Protein AF-A0A4Y7T7E4-F1 (afdb_monomer)

Secondary structure (DSSP, 8-state):
----------------------SSPPTT-EEEEEEEEETTTTEEEEE-SSSPPSS---SSS-PEEEEEEEEEEETTEEEEEEEEE----

Structure (mmCIF, N/CA/C/O backbone):
data_AF-A0A4Y7T7E4-F1
#
_entry.id   AF-A0A4Y7T7E4-F1
#
loop_
_atom_site.group_PDB
_atom_site.id
_atom_site.type_symbol
_atom_site.label_atom_id
_atom_site.label_alt_id
_atom_site.label_comp_id
_atom_site.label_asym_id
_atom_site.label_entity_id
_atom_site.label_seq_id
_atom_site.pdbx_PDB_ins_code
_atom_site.Cartn_x
_atom_site.Cartn_y
_atom_site.Cartn_z
_atom_site.occupancy
_atom_site.B_iso_or_equiv
_atom_site.auth_seq_id
_atom_site.auth_comp_id
_atom_site.auth_asym_id
_atom_site.auth_atom_id
_atom_site.pdbx_PDB_model_num
ATOM 1 N N . MET A 1 1 ? -21.707 19.524 68.716 1.00 39.00 1 MET A N 1
ATOM 2 C CA . MET A 1 1 ? -20.320 19.118 68.400 1.00 39.00 1 MET A CA 1
ATOM 3 C C . MET A 1 1 ? -20.365 17.742 67.764 1.00 39.00 1 MET A C 1
ATOM 5 O O . MET A 1 1 ? -21.029 16.892 68.335 1.00 39.00 1 MET A O 1
ATOM 9 N N . ARG A 1 2 ? -19.610 17.556 66.669 1.00 45.47 2 ARG A N 1
ATOM 10 C CA . ARG A 1 2 ? -19.264 16.272 66.023 1.00 45.47 2 ARG A CA 1
ATOM 11 C C . ARG A 1 2 ? -20.372 15.544 65.249 1.00 45.47 2 ARG A C 1
ATOM 13 O O . ARG A 1 2 ? -21.458 15.382 65.770 1.00 45.47 2 ARG A O 1
ATOM 20 N N . PHE A 1 3 ? -20.154 15.015 64.047 1.00 46.47 3 PHE A N 1
ATOM 21 C CA . PHE A 1 3 ? -19.158 15.193 62.973 1.00 46.47 3 PHE A CA 1
ATOM 22 C C . PHE A 1 3 ? -19.612 14.194 61.881 1.00 46.47 3 PHE A C 1
ATOM 24 O O . PHE A 1 3 ? -19.927 13.065 62.239 1.00 46.47 3 PHE A O 1
ATOM 31 N N . GLN A 1 4 ? -19.515 14.577 60.600 1.00 51.38 4 GLN A N 1
ATOM 32 C CA . GLN A 1 4 ? -19.105 13.676 59.504 1.00 51.38 4 GLN A CA 1
ATOM 33 C C . GLN A 1 4 ? -20.110 12.595 59.013 1.00 51.38 4 GLN A C 1
ATOM 35 O O . GLN A 1 4 ? -20.965 12.148 59.753 1.00 51.38 4 GLN A O 1
ATOM 40 N N . LEU A 1 5 ? -20.108 12.120 57.763 1.00 53.31 5 LEU A N 1
ATOM 41 C CA . LEU A 1 5 ? -19.168 12.236 56.646 1.00 53.31 5 LEU A CA 1
ATOM 42 C C . LEU A 1 5 ? -19.861 11.729 55.360 1.00 53.31 5 LEU A C 1
ATOM 44 O O . LEU A 1 5 ? -20.659 10.799 55.415 1.00 53.31 5 LEU A O 1
ATOM 48 N N . SER A 1 6 ? -19.436 12.296 54.227 1.00 50.03 6 SER A N 1
ATOM 49 C CA . SER A 1 6 ? -19.262 11.669 52.899 1.00 50.03 6 SER A CA 1
ATOM 50 C C . SER A 1 6 ? -20.481 11.078 52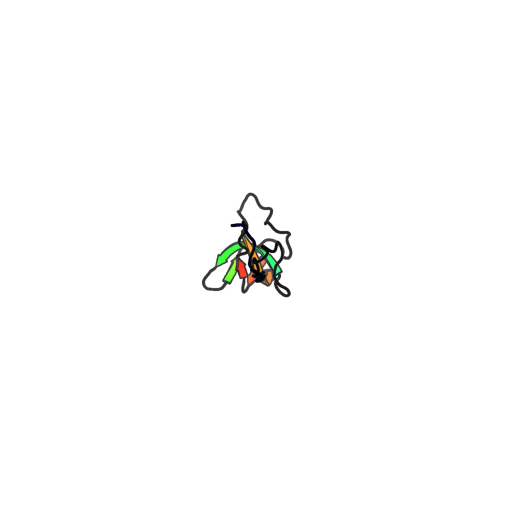.170 1.00 50.03 6 SER A C 1
ATOM 52 O O . SER A 1 6 ? -21.033 10.068 52.578 1.00 50.03 6 SER A O 1
ATOM 54 N N . ALA A 1 7 ? -20.987 11.689 51.097 1.00 49.44 7 ALA A N 1
ATOM 55 C CA . ALA A 1 7 ? -20.360 12.015 49.802 1.00 49.44 7 ALA A CA 1
ATOM 56 C C . ALA A 1 7 ? -20.584 10.933 48.727 1.00 49.44 7 ALA A C 1
ATOM 58 O O . ALA A 1 7 ? -20.058 9.832 48.803 1.00 49.44 7 ALA A O 1
ATOM 59 N N . LEU A 1 8 ? -21.299 11.374 47.684 1.00 51.84 8 LEU A N 1
ATOM 60 C CA . LEU A 1 8 ? -20.998 11.158 46.266 1.00 51.84 8 LEU A CA 1
ATOM 61 C C . LEU A 1 8 ? -21.076 9.715 45.745 1.00 51.84 8 LEU A C 1
ATOM 63 O O . LEU A 1 8 ? -20.077 9.087 45.414 1.00 51.84 8 LEU A O 1
ATOM 67 N N . ALA A 1 9 ? -22.308 9.253 45.528 1.00 54.41 9 ALA A N 1
ATOM 68 C CA . ALA A 1 9 ? -22.600 8.225 44.536 1.00 54.41 9 ALA A CA 1
ATOM 69 C C . ALA A 1 9 ? -22.781 8.895 43.166 1.00 54.41 9 ALA A C 1
ATOM 71 O O . ALA A 1 9 ? -23.836 9.465 42.908 1.00 54.41 9 ALA A O 1
ATOM 72 N N . SER A 1 10 ? -21.758 8.870 42.311 1.00 51.25 10 SER A N 1
ATOM 73 C CA . SER A 1 10 ? -21.874 9.055 40.852 1.00 51.25 10 SER A CA 1
ATOM 74 C C . SER A 1 10 ? -20.536 8.705 40.202 1.00 51.25 10 SER A C 1
ATOM 76 O O . SER A 1 10 ? -19.753 9.577 39.837 1.00 51.25 10 SER A O 1
ATOM 78 N N . ILE A 1 11 ? -20.250 7.409 40.081 1.00 61.38 11 ILE A N 1
ATOM 79 C CA . ILE A 1 11 ? -19.179 6.932 39.203 1.00 61.38 11 ILE A CA 1
ATOM 80 C C . ILE A 1 11 ? -19.778 6.905 37.795 1.00 61.38 11 ILE A C 1
ATOM 82 O O . ILE A 1 11 ? -20.363 5.913 37.367 1.00 61.38 11 ILE A O 1
ATOM 86 N N . ALA A 1 12 ? -19.707 8.044 37.107 1.00 58.41 12 ALA A N 1
ATOM 87 C CA . ALA A 1 12 ? -19.943 8.112 35.675 1.00 58.41 12 ALA A CA 1
ATOM 88 C C . ALA A 1 12 ? -18.741 7.454 34.986 1.00 58.41 12 ALA A C 1
ATOM 90 O O . ALA A 1 12 ? -17.666 8.044 34.883 1.00 58.41 12 ALA A O 1
ATOM 91 N N . LEU A 1 13 ? -18.917 6.199 34.572 1.00 55.56 13 LEU A N 1
ATOM 92 C CA . LEU A 1 13 ? -18.009 5.497 33.673 1.00 55.56 13 LEU A CA 1
ATOM 93 C C . LEU A 1 13 ? -18.023 6.225 32.325 1.00 55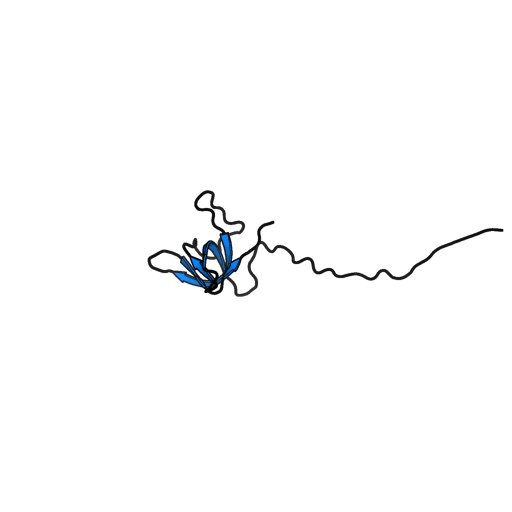.56 13 LEU A C 1
ATOM 95 O O . LEU A 1 13 ? -18.840 5.946 31.449 1.00 55.56 13 LEU A O 1
ATOM 99 N N . LEU A 1 14 ? -17.133 7.204 32.186 1.00 53.16 14 LEU A N 1
ATOM 100 C CA . LEU A 1 14 ? -16.734 7.751 30.901 1.00 53.16 14 LEU A CA 1
ATOM 101 C C . LEU A 1 14 ? -16.006 6.634 30.150 1.00 53.16 14 LEU A C 1
ATOM 103 O O . LEU A 1 14 ? -14.814 6.406 30.344 1.00 53.16 14 LEU A O 1
ATOM 107 N N . PHE A 1 15 ? -16.750 5.913 29.314 1.00 55.03 15 PHE A N 1
ATOM 108 C CA . PHE A 1 15 ? -16.187 5.092 28.252 1.00 55.03 15 PHE A CA 1
ATOM 109 C C . PHE A 1 15 ? -15.583 6.032 27.208 1.00 55.03 15 PHE A C 1
ATOM 111 O O . PHE A 1 15 ? -16.180 6.324 26.176 1.00 55.03 15 PHE A O 1
ATOM 118 N N . SER A 1 16 ? -14.393 6.545 27.507 1.00 45.50 16 SER A N 1
ATOM 119 C CA . SER A 1 16 ? -13.503 7.079 26.490 1.00 45.50 16 SER A CA 1
ATOM 120 C C . SER A 1 16 ? -13.039 5.882 25.670 1.00 45.50 16 SER A C 1
ATOM 122 O O . SER A 1 16 ? -12.169 5.130 26.108 1.00 45.50 16 SER A O 1
ATOM 124 N N . SER A 1 17 ? -13.652 5.658 24.509 1.00 44.84 17 SER A N 1
ATOM 125 C CA . SER A 1 17 ? -13.087 4.787 23.483 1.00 44.84 17 SER A CA 1
ATOM 126 C C . SER A 1 17 ? -11.774 5.419 23.030 1.00 44.84 17 SER A C 1
ATOM 128 O O . SER A 1 17 ? -11.741 6.240 22.114 1.00 44.84 17 SER A O 1
ATOM 130 N N . ALA A 1 18 ? -10.695 5.095 23.739 1.00 47.00 18 ALA A N 1
ATOM 131 C CA . ALA A 1 18 ? -9.353 5.254 23.224 1.00 47.00 18 ALA A CA 1
ATOM 132 C C . ALA A 1 18 ? -9.320 4.467 21.914 1.00 47.00 18 ALA A C 1
ATOM 134 O O . ALA A 1 18 ? -9.575 3.262 21.917 1.00 47.00 18 ALA A O 1
ATOM 135 N N . PHE A 1 19 ? -9.100 5.157 20.797 1.00 46.88 19 PHE A N 1
ATOM 136 C CA . PHE A 1 19 ? -8.776 4.510 19.537 1.00 46.88 19 PHE A CA 1
ATOM 137 C C . PHE A 1 19 ? -7.542 3.655 19.815 1.00 46.88 19 PHE A C 1
ATOM 139 O O . PHE A 1 19 ? -6.448 4.179 20.021 1.00 46.88 19 PHE A O 1
ATOM 146 N N . ALA A 1 20 ? -7.749 2.348 19.960 1.00 41.94 20 ALA A N 1
ATOM 147 C CA . ALA A 1 20 ? -6.661 1.407 20.092 1.00 41.94 20 ALA A CA 1
ATOM 148 C C . ALA A 1 20 ? -5.864 1.512 18.796 1.00 41.94 20 ALA A C 1
ATOM 150 O O . ALA A 1 20 ? -6.396 1.237 17.720 1.00 41.94 20 ALA A O 1
ATOM 151 N N . GLN A 1 21 ? -4.623 1.972 18.906 1.00 50.09 21 GLN A N 1
ATOM 152 C CA . GLN A 1 21 ? -3.654 1.936 17.825 1.00 50.09 21 GLN A CA 1
ATOM 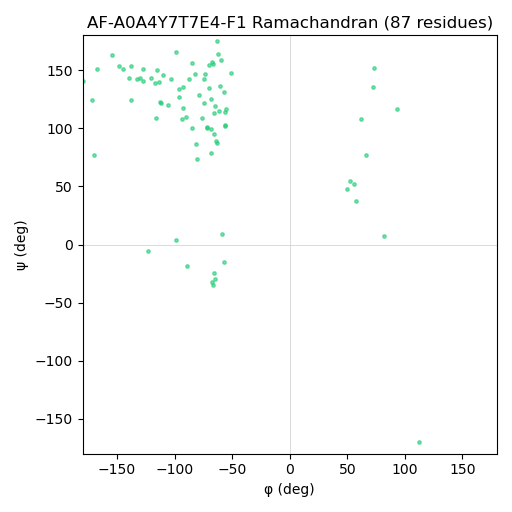153 C C . GLN A 1 21 ? -3.548 0.487 17.392 1.00 50.09 21 GLN A C 1
ATOM 155 O 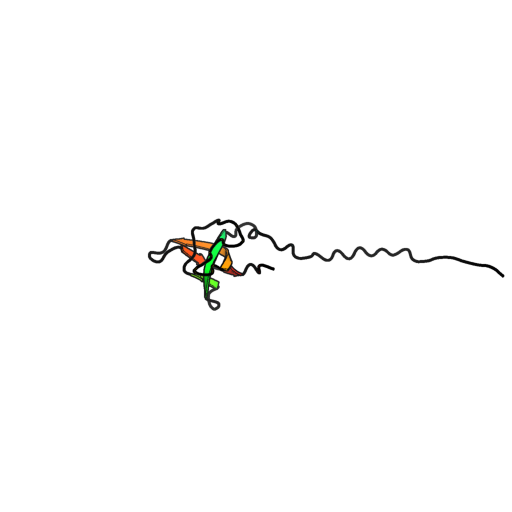O . GLN A 1 21 ? -3.033 -0.354 18.125 1.00 50.09 21 GLN A O 1
ATOM 160 N N . THR A 1 22 ? -4.197 0.167 16.286 1.00 51.38 22 THR A N 1
ATOM 161 C CA . THR A 1 22 ? -4.303 -1.215 15.870 1.00 51.38 22 THR A CA 1
ATOM 162 C C . THR A 1 22 ? -3.131 -1.454 14.932 1.00 51.38 22 THR A C 1
ATOM 164 O O . THR A 1 22 ? -3.061 -0.848 13.868 1.00 51.38 22 THR A O 1
ATOM 167 N N . ASP A 1 23 ? -2.226 -2.359 15.306 1.00 60.38 23 ASP A N 1
ATOM 168 C CA . ASP A 1 23 ? -1.190 -2.945 14.433 1.00 60.38 23 ASP A CA 1
ATOM 169 C C . ASP A 1 23 ? -1.773 -3.685 13.203 1.00 60.38 23 ASP A C 1
ATOM 171 O O . ASP A 1 23 ? -1.066 -4.381 12.472 1.00 60.38 23 ASP A O 1
ATOM 175 N N . SER A 1 24 ? -3.080 -3.561 12.973 1.00 71.62 24 SER A N 1
ATOM 176 C CA . SER A 1 24 ? -3.856 -4.249 11.958 1.00 71.62 24 SER A CA 1
ATOM 177 C C . SER A 1 24 ? -4.875 -3.307 11.331 1.00 71.62 24 SER A C 1
ATOM 179 O O . SER A 1 24 ? -5.501 -2.498 12.014 1.00 71.62 24 SER A O 1
ATOM 181 N N . CYS A 1 25 ? -5.086 -3.467 10.032 1.00 83.94 25 CYS A N 1
ATOM 182 C CA . CYS A 1 25 ? -6.101 -2.731 9.295 1.00 83.94 25 CYS A CA 1
ATOM 183 C C . CYS A 1 25 ? -7.526 -3.165 9.671 1.00 83.94 25 CYS A C 1
ATOM 185 O O . CYS A 1 25 ? -7.722 -4.295 10.130 1.00 83.94 25 CYS A O 1
ATOM 187 N N . PRO A 1 26 ? -8.530 -2.283 9.504 1.00 84.38 26 PRO A N 1
ATOM 188 C CA . PRO A 1 26 ? -9.925 -2.658 9.704 1.00 84.38 26 PRO A CA 1
ATOM 189 C C . PRO A 1 26 ? -10.328 -3.790 8.751 1.00 84.38 26 PRO A C 1
ATOM 191 O O . PRO A 1 26 ? -9.711 -4.012 7.708 1.00 84.38 26 PRO A O 1
ATOM 194 N N . GLU A 1 27 ? -11.389 -4.515 9.108 1.00 83.75 27 GLU A N 1
ATOM 195 C CA . GLU A 1 27 ? -11.855 -5.652 8.316 1.00 83.75 27 GLU A CA 1
ATOM 196 C C . GLU A 1 27 ? -12.164 -5.233 6.865 1.00 83.75 27 GLU A C 1
ATOM 198 O O . GLU A 1 27 ? -12.842 -4.232 6.614 1.00 83.75 27 GLU A O 1
ATOM 203 N N . GLY A 1 28 ? -11.646 -6.002 5.904 1.00 84.88 28 GLY A N 1
ATOM 204 C CA . GLY A 1 28 ? -11.785 -5.708 4.476 1.00 84.88 28 GLY A CA 1
ATOM 205 C C . GLY A 1 28 ? -10.783 -4.687 3.925 1.00 84.88 28 GLY A C 1
ATOM 206 O O . GLY A 1 28 ? -10.923 -4.281 2.773 1.00 84.88 28 GLY A O 1
ATOM 207 N N . GLU A 1 29 ? -9.787 -4.270 4.709 1.00 89.81 29 GLU A N 1
ATOM 208 C CA . GLU A 1 29 ? -8.614 -3.538 4.227 1.00 89.81 29 GLU A CA 1
ATOM 209 C C . GLU A 1 29 ? -7.355 -4.398 4.311 1.00 89.81 29 GLU A C 1
ATOM 211 O O . GLU A 1 29 ? -7.182 -5.210 5.219 1.00 89.81 29 GLU A O 1
ATOM 216 N N . THR A 1 30 ? -6.463 -4.197 3.348 1.00 89.38 30 THR A N 1
ATOM 217 C CA . THR A 1 30 ? -5.169 -4.863 3.268 1.00 89.38 30 THR A CA 1
ATOM 218 C C . THR A 1 30 ? -4.092 -3.977 3.862 1.00 89.38 30 THR A C 1
ATOM 220 O O . THR A 1 30 ? -3.975 -2.788 3.550 1.00 89.38 30 THR A O 1
ATOM 223 N N . GLN A 1 31 ? -3.263 -4.604 4.684 1.00 88.62 31 GLN A N 1
ATOM 224 C CA . GLN A 1 31 ? -2.095 -3.994 5.283 1.00 88.62 31 GLN A CA 1
ATOM 225 C C . GLN A 1 31 ? -0.982 -3.848 4.249 1.00 88.62 31 GLN A C 1
ATOM 227 O O . GLN A 1 31 ? -0.548 -4.824 3.637 1.00 88.62 31 GLN A O 1
ATOM 232 N N . MET A 1 32 ? -0.537 -2.616 4.030 1.00 89.31 32 MET A N 1
ATOM 233 C CA . MET A 1 32 ? 0.414 -2.267 2.984 1.00 89.31 32 MET A CA 1
ATOM 234 C C . MET A 1 32 ? 1.523 -1.385 3.554 1.00 89.31 32 MET A C 1
ATOM 236 O O . MET A 1 32 ? 1.292 -0.507 4.383 1.00 89.31 32 MET A O 1
ATOM 240 N N . CYS A 1 33 ? 2.743 -1.610 3.079 1.00 89.56 33 CYS A N 1
ATOM 241 C CA . CYS A 1 33 ? 3.912 -0.804 3.409 1.00 89.56 33 CYS A CA 1
ATOM 242 C C . CYS A 1 33 ? 4.407 -0.132 2.136 1.00 89.56 33 CYS A C 1
ATOM 244 O O . CYS A 1 33 ? 4.932 -0.825 1.267 1.00 89.56 33 CYS A O 1
ATOM 246 N N . CYS A 1 34 ? 4.235 1.183 2.008 1.00 88.94 34 CYS A N 1
ATOM 247 C CA . CYS A 1 34 ? 4.557 1.906 0.774 1.00 88.94 34 CYS A CA 1
ATOM 248 C C . CYS A 1 34 ? 5.476 3.092 1.024 1.00 88.94 34 CYS A C 1
ATOM 250 O O . CYS A 1 34 ? 5.427 3.705 2.083 1.00 88.94 34 CYS A O 1
ATOM 252 N N . GLU A 1 35 ? 6.294 3.449 0.039 1.00 89.38 35 GLU A N 1
ATOM 253 C CA . GLU A 1 35 ? 7.201 4.596 0.166 1.00 89.38 35 GLU A CA 1
ATOM 254 C C . GLU A 1 35 ? 6.452 5.929 0.250 1.00 89.38 35 GLU A C 1
ATOM 256 O O . GLU A 1 35 ? 6.904 6.852 0.919 1.00 89.38 35 GLU A O 1
ATOM 261 N N . ASN A 1 36 ? 5.322 6.051 -0.454 1.00 86.94 36 ASN A N 1
ATOM 262 C CA . ASN A 1 36 ? 4.566 7.297 -0.543 1.00 86.94 36 ASN A CA 1
ATOM 263 C C . ASN A 1 36 ? 3.062 7.051 -0.690 1.00 86.94 36 ASN A C 1
ATOM 265 O O . ASN A 1 36 ? 2.637 6.044 -1.261 1.00 86.94 36 ASN A O 1
ATOM 269 N N . LEU A 1 37 ? 2.272 8.033 -0.249 1.00 87.88 37 LEU A N 1
ATOM 270 C CA . LEU A 1 37 ? 0.839 8.150 -0.507 1.00 87.88 37 LEU A CA 1
ATOM 271 C C . LEU A 1 37 ? 0.601 9.367 -1.409 1.00 87.88 37 LEU A C 1
ATOM 273 O O . LEU A 1 37 ? 0.976 10.477 -1.039 1.00 87.88 37 LEU A O 1
ATOM 277 N N . LEU A 1 38 ? -0.029 9.182 -2.571 1.00 87.12 38 LEU A N 1
ATOM 278 C CA . LEU A 1 38 ? -0.541 10.298 -3.370 1.00 87.12 38 LEU A CA 1
ATOM 279 C C . LEU A 1 38 ? -1.834 10.818 -2.722 1.00 87.12 38 LEU A C 1
ATOM 281 O O . LEU A 1 38 ? -2.853 10.124 -2.807 1.00 87.12 38 LEU A O 1
ATOM 285 N N . PRO A 1 39 ? -1.828 12.012 -2.100 1.00 77.88 39 PRO A N 1
ATOM 286 C CA . PRO A 1 39 ? -2.951 12.489 -1.293 1.00 77.88 39 PRO A CA 1
ATOM 287 C C . PRO A 1 39 ? -4.202 12.782 -2.129 1.00 77.88 39 PRO A C 1
ATOM 289 O O . PRO A 1 39 ? -5.311 12.543 -1.665 1.00 77.88 39 PRO A O 1
ATOM 292 N N . ASP A 1 40 ? -4.046 13.228 -3.378 1.00 81.31 40 ASP A N 1
ATOM 293 C CA . ASP A 1 40 ?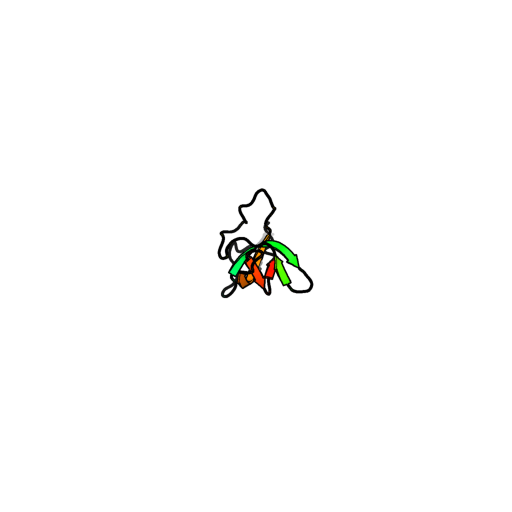 -5.178 13.547 -4.260 1.00 81.31 40 ASP A CA 1
ATOM 294 C C . ASP A 1 40 ? -6.025 12.320 -4.631 1.00 81.31 40 ASP A C 1
ATOM 296 O O . ASP A 1 40 ? -7.207 12.445 -4.947 1.00 81.31 40 ASP A O 1
ATOM 300 N N . PHE A 1 41 ? -5.429 11.125 -4.588 1.00 84.31 41 PHE A N 1
ATOM 301 C CA . PHE A 1 41 ? -6.067 9.886 -5.042 1.00 84.31 41 PHE A CA 1
ATOM 302 C C . PHE A 1 41 ? -6.123 8.800 -3.964 1.00 84.31 41 PHE A C 1
ATOM 304 O O . PHE A 1 41 ? -6.725 7.752 -4.192 1.00 84.31 41 PHE A O 1
ATOM 311 N N . ASN A 1 42 ? -5.510 9.033 -2.799 1.00 89.19 42 ASN A N 1
ATOM 312 C CA . ASN A 1 42 ? -5.298 8.031 -1.756 1.00 89.19 42 ASN A CA 1
ATOM 313 C C . ASN A 1 42 ? -4.680 6.744 -2.325 1.00 89.19 42 ASN A C 1
ATOM 315 O O . ASN A 1 42 ? -5.180 5.645 -2.087 1.00 89.19 42 ASN A O 1
ATOM 319 N N . VAL A 1 43 ? -3.624 6.882 -3.132 1.00 90.19 43 VAL A N 1
ATOM 320 C CA . VAL A 1 43 ? -2.939 5.741 -3.760 1.00 90.19 43 VAL A CA 1
ATOM 321 C C . VAL A 1 43 ? -1.541 5.590 -3.173 1.00 90.19 43 VAL A C 1
ATOM 323 O O . VAL A 1 43 ? -0.733 6.516 -3.252 1.00 90.19 43 VAL A O 1
ATOM 326 N N . GLY A 1 44 ? -1.262 4.424 -2.594 1.00 89.69 44 GLY A N 1
ATOM 327 C CA . GLY A 1 44 ? 0.068 4.035 -2.134 1.00 89.69 44 GLY A CA 1
ATOM 328 C C . GLY A 1 44 ? 0.932 3.584 -3.310 1.00 89.69 44 GLY A C 1
ATOM 329 O O . GLY A 1 44 ? 0.507 2.729 -4.089 1.00 89.69 44 GLY A O 1
ATOM 330 N N . TYR A 1 45 ? 2.136 4.143 -3.449 1.00 88.44 45 TYR A N 1
ATOM 331 C CA . TYR A 1 45 ? 3.084 3.797 -4.517 1.00 88.44 45 TYR A CA 1
ATOM 332 C C . TYR A 1 45 ? 4.355 3.158 -3.976 1.00 88.44 45 TYR A C 1
ATOM 334 O O . TYR A 1 45 ? 4.805 3.485 -2.878 1.00 88.44 45 TYR A O 1
ATOM 342 N N . TYR A 1 46 ? 4.949 2.292 -4.805 1.00 88.38 46 TYR A N 1
ATOM 343 C CA . TYR A 1 46 ? 6.143 1.514 -4.466 1.00 88.38 46 TYR A CA 1
ATOM 344 C C . TYR A 1 46 ? 5.938 0.760 -3.151 1.00 88.38 46 TYR A C 1
ATOM 346 O O . TYR A 1 46 ? 6.674 0.913 -2.179 1.00 88.38 46 TYR A O 1
ATOM 354 N N . CYS A 1 47 ? 4.854 -0.010 -3.117 1.00 88.50 47 CYS A N 1
ATOM 355 C CA . CYS A 1 47 ? 4.508 -0.819 -1.970 1.00 88.50 47 CYS A CA 1
ATOM 356 C C . CYS A 1 47 ? 5.283 -2.136 -1.983 1.00 88.50 47 CYS A C 1
ATOM 358 O O . CYS A 1 47 ? 5.544 -2.722 -3.040 1.00 88.50 47 CYS A O 1
ATOM 360 N N . ALA A 1 48 ? 5.610 -2.621 -0.789 1.00 87.12 48 ALA A N 1
ATOM 361 C CA . ALA A 1 48 ? 5.987 -4.006 -0.574 1.00 87.12 48 ALA A CA 1
ATOM 362 C C . ALA A 1 48 ? 4.813 -4.940 -0.923 1.00 87.12 48 ALA A C 1
ATOM 364 O O . ALA A 1 48 ? 3.705 -4.504 -1.245 1.00 87.12 48 ALA A O 1
ATOM 365 N N . THR A 1 49 ? 5.063 -6.244 -0.855 1.00 87.69 49 THR A N 1
ATOM 366 C CA . THR A 1 49 ? 4.005 -7.256 -0.943 1.00 87.69 49 THR A CA 1
ATOM 367 C C . THR A 1 49 ? 2.868 -6.955 0.040 1.00 87.69 49 THR A C 1
ATOM 369 O O . THR A 1 49 ? 3.141 -6.415 1.106 1.00 87.69 49 THR A O 1
ATOM 372 N N . PRO A 1 50 ? 1.608 -7.289 -0.278 1.00 86.00 50 PRO A N 1
ATOM 373 C CA . PRO A 1 50 ? 0.485 -7.102 0.642 1.00 86.00 50 PRO A CA 1
ATOM 374 C C . PRO A 1 50 ? 0.640 -7.945 1.920 1.00 86.00 50 PRO A C 1
ATOM 376 O O . PRO A 1 50 ? 1.463 -8.866 1.972 1.00 86.00 50 PRO A O 1
ATOM 379 N N . ASP A 1 51 ? -0.146 -7.608 2.945 1.00 82.81 51 ASP A N 1
ATOM 380 C CA . ASP A 1 51 ? -0.253 -8.323 4.226 1.00 82.81 51 ASP A CA 1
ATOM 381 C C . ASP A 1 51 ? 1.082 -8.457 4.982 1.00 82.81 51 ASP A C 1
ATOM 383 O O . ASP A 1 51 ? 1.380 -9.476 5.609 1.00 82.81 51 ASP A O 1
ATOM 387 N N . GLN A 1 52 ? 1.922 -7.417 4.923 1.00 78.19 52 GLN A N 1
ATOM 388 C CA . GLN A 1 52 ? 3.114 -7.342 5.774 1.00 78.19 52 GLN A CA 1
ATOM 389 C C . GLN A 1 52 ? 2.725 -7.017 7.209 1.00 78.19 52 GLN A C 1
ATOM 391 O O . GLN A 1 52 ? 1.822 -6.222 7.453 1.00 78.19 52 GLN A O 1
ATOM 396 N N . SER A 1 53 ? 3.486 -7.549 8.158 1.00 75.38 53 SER A N 1
ATOM 397 C CA . SER A 1 53 ? 3.395 -7.133 9.555 1.00 75.38 53 SER A CA 1
ATOM 398 C C . SER A 1 53 ? 3.715 -5.642 9.720 1.00 75.38 53 SER A C 1
ATOM 400 O O . SER A 1 53 ? 4.702 -5.155 9.162 1.00 75.38 53 SER A O 1
ATOM 402 N N . PHE A 1 54 ? 2.926 -4.935 10.536 1.00 74.75 54 PHE A N 1
ATOM 403 C CA . PHE A 1 54 ? 3.317 -3.634 11.082 1.00 74.75 54 PHE A CA 1
ATOM 404 C C . PHE A 1 54 ? 4.162 -3.775 12.355 1.00 74.75 54 PHE A C 1
ATOM 406 O O . PHE A 1 54 ? 4.082 -4.796 13.041 1.00 74.75 54 PHE A O 1
ATOM 413 N N . PRO A 1 55 ? 4.976 -2.748 12.666 1.00 74.44 55 PRO A N 1
ATOM 414 C CA . PRO A 1 55 ? 5.331 -1.623 11.791 1.00 74.44 55 PRO A CA 1
ATOM 415 C C . PRO A 1 55 ? 6.178 -2.087 10.595 1.00 74.44 55 PRO A C 1
ATOM 417 O O . PRO A 1 55 ? 6.847 -3.118 10.658 1.00 74.44 55 PRO A O 1
ATOM 420 N N . CYS A 1 56 ? 6.144 -1.331 9.494 1.00 81.75 56 CYS A N 1
ATOM 421 C CA . CYS A 1 56 ? 6.882 -1.678 8.281 1.00 81.75 56 CYS A CA 1
ATOM 422 C C . CYS A 1 56 ? 8.377 -1.842 8.579 1.00 81.75 56 CYS A C 1
ATOM 424 O O . CYS A 1 56 ? 9.070 -0.882 8.914 1.00 81.75 56 CYS A O 1
ATOM 426 N N . GLN A 1 57 ? 8.882 -3.069 8.442 1.00 70.81 57 GLN A N 1
ATOM 427 C CA . GLN A 1 57 ? 10.284 -3.385 8.700 1.00 70.81 57 GLN A CA 1
ATOM 428 C C . GLN A 1 57 ? 11.150 -2.989 7.497 1.00 70.81 57 GLN A C 1
ATOM 430 O O . GLN A 1 57 ? 11.598 -3.840 6.734 1.00 70.81 57 GLN A O 1
ATOM 435 N N . SER A 1 58 ? 11.374 -1.690 7.295 1.00 64.31 58 SER A N 1
ATOM 436 C CA . SER A 1 58 ? 12.319 -1.203 6.286 1.00 64.31 58 SER A CA 1
ATOM 437 C C . SER A 1 58 ? 13.152 -0.044 6.816 1.00 64.31 58 SER A C 1
ATOM 439 O O . SER A 1 58 ? 12.624 0.973 7.259 1.00 64.31 58 SER A O 1
ATOM 441 N N . SER A 1 59 ? 14.474 -0.205 6.757 1.00 60.66 59 SER A N 1
ATOM 442 C CA . SER A 1 59 ? 15.459 0.816 7.126 1.00 60.66 59 SER A CA 1
ATOM 443 C C . SER A 1 59 ? 15.841 1.729 5.953 1.00 60.66 59 SER A C 1
ATOM 445 O O . SER A 1 59 ? 16.363 2.822 6.175 1.00 60.66 59 SER A O 1
ATOM 447 N N . SER A 1 60 ? 15.584 1.313 4.706 1.00 61.59 60 SER A N 1
ATOM 448 C CA . SER A 1 60 ? 15.720 2.154 3.511 1.00 61.59 60 SER A CA 1
ATOM 449 C C . SER A 1 60 ? 15.156 1.452 2.266 1.00 61.59 60 SER A C 1
ATOM 451 O O . SER A 1 60 ? 15.638 0.366 1.942 1.00 61.59 60 SER A O 1
ATOM 453 N N . PRO A 1 61 ? 14.204 2.055 1.531 1.00 68.06 61 PRO A N 1
ATOM 454 C CA . PRO A 1 61 ? 13.528 3.324 1.818 1.00 68.06 61 PRO A CA 1
ATOM 455 C C . PRO A 1 61 ? 12.623 3.224 3.055 1.00 68.06 61 PRO A C 1
ATOM 457 O O . PRO A 1 61 ? 12.215 2.131 3.449 1.00 68.06 61 PRO A O 1
ATOM 460 N N . VAL A 1 62 ? 12.341 4.361 3.697 1.00 79.69 62 VAL A N 1
ATOM 461 C CA . VAL A 1 62 ? 11.380 4.414 4.808 1.00 79.69 62 VAL A CA 1
ATOM 462 C C . VAL A 1 62 ? 10.005 4.088 4.236 1.00 79.69 62 VAL A C 1
ATOM 464 O O . VAL A 1 62 ? 9.483 4.839 3.416 1.00 79.69 62 VAL A O 1
ATOM 467 N N . LEU A 1 63 ? 9.451 2.947 4.638 1.00 83.19 63 LEU A N 1
ATOM 468 C CA . LEU A 1 63 ? 8.114 2.535 4.232 1.00 83.19 63 LEU A CA 1
ATOM 469 C C . LEU A 1 63 ? 7.103 3.002 5.271 1.00 83.19 63 LEU A C 1
ATOM 471 O O . LEU A 1 63 ? 7.301 2.850 6.475 1.00 83.19 63 LEU A O 1
ATOM 475 N N . ILE A 1 64 ? 6.008 3.550 4.774 1.00 86.38 64 ILE A N 1
ATOM 476 C CA . ILE A 1 64 ? 4.903 4.075 5.551 1.00 86.38 64 ILE A CA 1
ATOM 477 C C . ILE A 1 64 ? 3.836 2.988 5.643 1.00 86.38 64 ILE A C 1
ATOM 479 O O . ILE A 1 64 ? 3.405 2.431 4.627 1.00 86.38 64 ILE A O 1
ATOM 483 N N . ALA A 1 65 ? 3.427 2.693 6.872 1.00 87.56 65 ALA A N 1
ATOM 484 C CA . ALA A 1 65 ? 2.330 1.789 7.165 1.00 87.56 65 ALA A CA 1
ATOM 485 C C . ALA A 1 65 ? 1.008 2.416 6.712 1.00 87.56 65 ALA A C 1
ATOM 487 O O . ALA A 1 65 ? 0.674 3.542 7.088 1.00 87.56 65 ALA A O 1
ATOM 488 N N . MET A 1 66 ? 0.256 1.696 5.886 1.00 89.06 66 MET A N 1
ATOM 489 C CA . MET A 1 66 ? -1.045 2.141 5.406 1.00 89.06 66 MET A CA 1
ATOM 490 C C . MET A 1 66 ? -2.029 0.989 5.238 1.00 89.06 66 MET A C 1
ATOM 492 O O . MET A 1 66 ? -1.654 -0.144 4.943 1.00 89.06 66 MET A O 1
ATOM 496 N N . CYS A 1 67 ? -3.306 1.306 5.401 1.00 90.44 67 CYS A N 1
ATOM 497 C CA . CYS A 1 67 ? -4.407 0.387 5.166 1.00 90.44 67 CYS A CA 1
ATOM 498 C C . CYS A 1 67 ? -5.104 0.757 3.868 1.00 90.44 67 CYS A C 1
ATOM 500 O O . CYS A 1 67 ? -5.575 1.883 3.726 1.00 90.44 67 CYS A O 1
ATOM 502 N N . CYS A 1 68 ? -5.133 -0.166 2.911 1.00 91.50 68 CYS A N 1
ATOM 503 C CA . CYS A 1 68 ? -5.681 0.060 1.576 1.00 91.50 68 CYS A CA 1
ATOM 504 C C . CYS A 1 68 ? -6.883 -0.849 1.327 1.00 91.50 68 CYS A C 1
ATOM 506 O O . CYS A 1 68 ? -6.841 -2.034 1.644 1.00 91.50 68 CYS A O 1
ATOM 508 N N . LYS A 1 69 ? -7.944 -0.336 0.695 1.00 92.75 69 LYS A N 1
ATOM 509 C CA . LYS A 1 69 ? -9.124 -1.152 0.333 1.00 92.75 69 LYS A CA 1
ATOM 510 C C . LYS A 1 69 ? -8.820 -2.238 -0.693 1.00 92.75 69 LYS A C 1
ATOM 512 O O . LYS A 1 69 ? -9.515 -3.243 -0.763 1.00 92.75 69 LYS A O 1
ATOM 517 N N . SER A 1 70 ? -7.840 -1.989 -1.549 1.00 92.12 70 SER A N 1
ATOM 518 C CA . SER A 1 70 ? -7.408 -2.921 -2.585 1.00 92.12 70 SER A CA 1
ATOM 519 C C . SER A 1 70 ? -5.958 -2.648 -2.949 1.00 92.12 70 SER A C 1
ATOM 521 O O . SER A 1 70 ? -5.421 -1.578 -2.645 1.00 92.12 70 SER A O 1
ATOM 523 N N . TYR A 1 71 ? -5.329 -3.614 -3.602 1.00 92.25 71 TYR A N 1
ATOM 524 C CA . TYR A 1 71 ? -3.989 -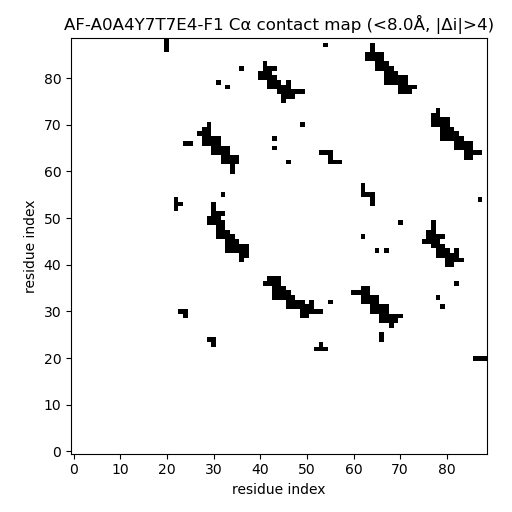3.478 -4.142 1.00 92.25 71 TYR A CA 1
ATOM 525 C C . TYR A 1 71 ? -3.927 -4.105 -5.529 1.00 92.25 71 TYR A C 1
ATOM 527 O O . TYR A 1 71 ? -4.653 -5.048 -5.835 1.00 92.25 71 TYR A O 1
ATOM 535 N N . ASP A 1 72 ? -3.004 -3.601 -6.335 1.00 93.06 72 ASP A N 1
ATOM 536 C CA . ASP A 1 72 ? -2.717 -4.105 -7.667 1.00 93.06 72 ASP A CA 1
ATOM 537 C C . ASP A 1 72 ? -1.214 -4.320 -7.820 1.00 93.06 72 ASP A C 1
ATOM 539 O O . ASP A 1 72 ? -0.395 -3.544 -7.321 1.00 93.06 72 ASP A O 1
ATOM 543 N N . LEU A 1 73 ? -0.842 -5.382 -8.535 1.00 91.62 73 LEU A N 1
ATOM 544 C CA . LEU A 1 73 ? 0.533 -5.584 -8.972 1.00 91.62 73 LEU A CA 1
ATOM 545 C C . LEU A 1 73 ? 0.711 -4.931 -10.342 1.00 91.62 73 LEU A C 1
ATOM 547 O O . LEU A 1 73 ? 0.198 -5.412 -11.352 1.00 91.62 73 LEU A O 1
ATOM 551 N N . THR A 1 74 ? 1.469 -3.843 -10.380 1.00 87.19 74 THR A N 1
ATOM 552 C CA . THR A 1 74 ? 1.822 -3.148 -11.620 1.00 87.19 74 THR A CA 1
ATOM 553 C C . THR A 1 74 ? 3.224 -3.559 -12.081 1.00 87.19 74 THR A C 1
ATOM 555 O O . THR A 1 74 ? 4.016 -4.068 -11.284 1.00 87.19 74 THR A O 1
ATOM 558 N N . PRO A 1 75 ? 3.620 -3.267 -13.335 1.00 86.44 75 PRO A N 1
ATOM 559 C CA . PRO A 1 75 ? 5.005 -3.455 -13.778 1.00 86.44 75 PRO A CA 1
ATOM 560 C C . PRO A 1 75 ? 6.049 -2.689 -12.946 1.00 86.44 75 PRO A C 1
ATOM 562 O O . PRO A 1 75 ? 7.239 -2.959 -13.068 1.00 86.44 75 PRO A O 1
ATOM 565 N N . ARG A 1 76 ? 5.623 -1.715 -12.127 1.00 80.44 76 ARG A N 1
ATOM 566 C CA . ARG A 1 76 ? 6.481 -0.914 -11.241 1.00 80.44 76 ARG A CA 1
ATOM 567 C C . ARG A 1 76 ? 6.485 -1.405 -9.786 1.00 80.44 76 ARG A C 1
ATOM 569 O O . ARG A 1 76 ? 7.110 -0.762 -8.951 1.00 80.44 76 ARG A O 1
ATOM 576 N N . GLY A 1 77 ? 5.808 -2.515 -9.488 1.00 86.12 77 GLY A N 1
ATOM 577 C CA . GLY A 1 77 ? 5.623 -3.045 -8.136 1.00 86.12 77 GLY A CA 1
ATOM 578 C C . GLY A 1 77 ? 4.174 -2.955 -7.663 1.00 86.12 77 GLY A C 1
ATOM 579 O O . GLY A 1 77 ? 3.264 -2.670 -8.451 1.00 86.12 77 GLY A O 1
ATOM 580 N N . TYR A 1 78 ? 3.956 -3.218 -6.376 1.00 91.06 78 TYR A N 1
ATOM 581 C CA . TYR A 1 78 ? 2.625 -3.131 -5.787 1.00 91.06 78 TYR A CA 1
ATOM 582 C C . TYR A 1 78 ? 2.201 -1.674 -5.606 1.00 91.06 78 TYR A C 1
ATOM 584 O O . TYR A 1 78 ? 2.998 -0.806 -5.239 1.00 91.06 78 TYR A O 1
ATOM 592 N N . THR A 1 79 ? 0.921 -1.425 -5.848 1.00 92.75 79 THR A N 1
ATOM 593 C CA . THR A 1 79 ? 0.248 -0.161 -5.552 1.00 92.75 79 THR A CA 1
ATOM 594 C C . THR A 1 79 ? -0.998 -0.444 -4.736 1.00 92.75 79 THR A C 1
ATOM 596 O O . THR A 1 79 ? -1.695 -1.419 -5.004 1.00 92.75 79 THR A O 1
ATOM 599 N N . GLY A 1 80 ? -1.288 0.400 -3.753 1.00 92.50 80 GLY A N 1
ATOM 600 C CA . GLY A 1 80 ? -2.519 0.326 -2.970 1.00 92.50 80 GLY A CA 1
ATOM 601 C C . GLY A 1 80 ? -3.510 1.398 -3.406 1.00 92.50 80 GLY A C 1
ATOM 602 O O . GLY A 1 80 ? -3.104 2.521 -3.687 1.00 92.50 80 GLY A O 1
ATOM 603 N N . SER A 1 81 ? -4.800 1.078 -3.420 1.00 93.19 81 SER A N 1
ATOM 604 C CA . SER A 1 81 ? -5.879 2.005 -3.769 1.00 93.19 81 SER A CA 1
ATOM 605 C C . SER A 1 81 ? -6.772 2.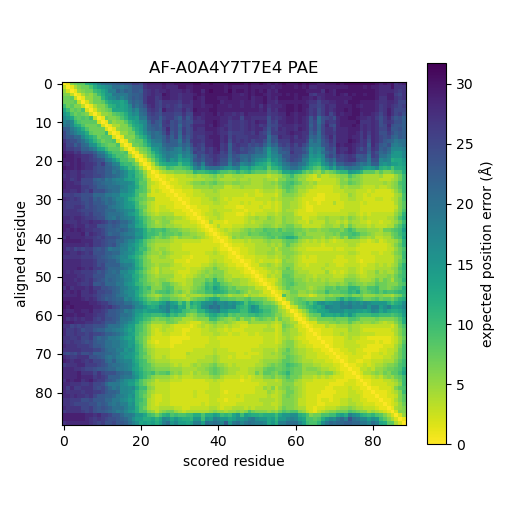283 -2.563 1.00 93.19 81 SER A C 1
ATOM 607 O O . SER A 1 81 ? -7.122 1.369 -1.812 1.00 93.19 81 SER A O 1
ATOM 609 N N . ASN A 1 82 ? -7.186 3.546 -2.418 1.00 92.50 82 ASN A N 1
ATOM 610 C CA . ASN A 1 82 ? -7.975 4.035 -1.286 1.00 92.50 82 ASN A CA 1
ATOM 611 C C . ASN A 1 82 ? -7.278 3.743 0.057 1.00 92.50 82 ASN A C 1
ATOM 613 O O . ASN A 1 82 ? -7.835 3.104 0.946 1.00 92.50 82 ASN A O 1
ATOM 617 N N . CYS A 1 83 ? -6.015 4.154 0.141 1.00 90.31 83 CYS A N 1
ATOM 618 C CA . CYS A 1 83 ? -5.152 3.944 1.290 1.00 90.31 83 CYS A CA 1
ATOM 619 C C . CYS A 1 83 ? -5.294 5.053 2.330 1.00 90.31 83 CYS A C 1
ATOM 621 O O . CYS A 1 83 ? -5.385 6.232 1.989 1.00 90.31 83 CYS A O 1
ATOM 623 N N . THR A 1 84 ? -5.227 4.673 3.599 1.00 89.38 84 THR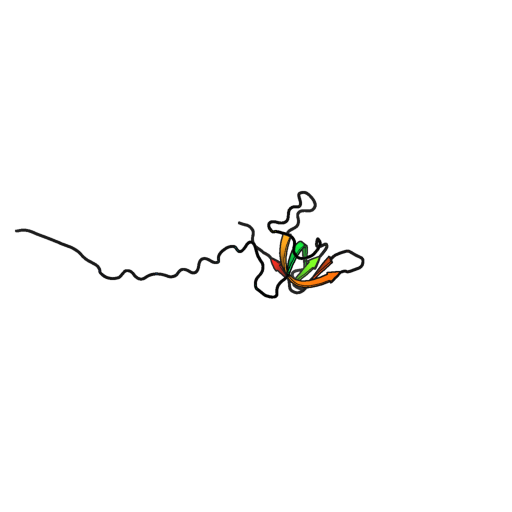 A N 1
ATOM 624 C CA . THR A 1 84 ? -5.161 5.579 4.745 1.00 89.38 84 THR A CA 1
ATOM 625 C C . THR A 1 84 ? -3.884 5.325 5.534 1.00 89.38 84 THR A C 1
ATOM 627 O O . THR A 1 84 ? -3.416 4.191 5.625 1.00 89.38 84 THR A O 1
ATOM 630 N N . LEU A 1 85 ? -3.280 6.390 6.063 1.00 86.06 85 LEU A N 1
ATOM 631 C CA . LEU A 1 85 ? -2.069 6.278 6.871 1.00 86.06 85 LEU A CA 1
ATOM 632 C C . LEU A 1 85 ? -2.393 5.632 8.216 1.00 86.06 85 LEU A C 1
ATOM 634 O O . LEU A 1 85 ? -3.347 6.034 8.881 1.00 86.06 85 LEU A O 1
ATOM 638 N N . VAL A 1 86 ? -1.565 4.676 8.626 1.00 80.62 86 VAL A N 1
ATOM 639 C CA . VAL A 1 86 ? -1.580 4.159 9.993 1.00 80.62 86 VAL A CA 1
ATOM 640 C C . VAL A 1 86 ? -0.550 4.947 10.780 1.00 80.62 86 VAL A C 1
ATOM 642 O O . VAL A 1 86 ? 0.651 4.843 10.543 1.00 80.62 86 VAL A O 1
ATOM 645 N N . GLU A 1 87 ? -1.036 5.809 11.667 1.00 60.66 87 GLU A N 1
ATOM 646 C CA . GLU A 1 87 ? -0.187 6.641 12.510 1.00 60.66 87 GLU A CA 1
ATOM 647 C C . GLU A 1 87 ? 0.488 5.753 13.568 1.00 60.66 87 GLU A C 1
ATOM 649 O O . GLU A 1 87 ? -0.126 5.333 14.551 1.00 60.66 87 GLU A O 1
ATOM 654 N N . SER A 1 88 ? 1.753 5.410 13.327 1.00 50.59 88 SER A N 1
ATOM 655 C CA . SER A 1 88 ? 2.627 4.786 14.32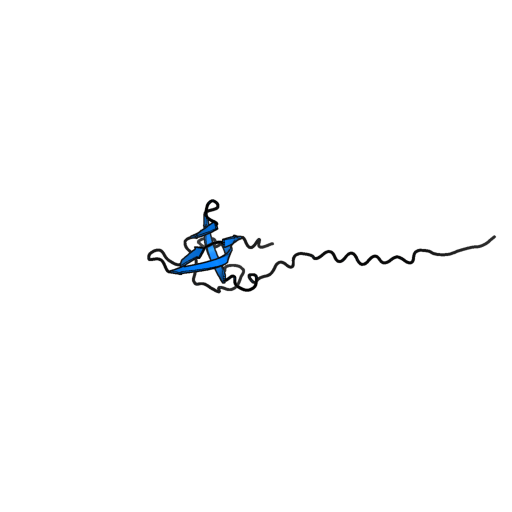0 1.00 50.59 88 SER A CA 1
ATOM 656 C C . SER A 1 88 ? 2.858 5.793 15.459 1.00 50.59 88 SER A C 1
ATOM 658 O O . SER A 1 88 ? 3.383 6.873 15.179 1.00 50.59 88 SER A O 1
ATOM 660 N N . ALA A 1 89 ? 2.472 5.485 16.709 1.00 40.72 89 ALA A N 1
ATOM 661 C CA . ALA A 1 89 ? 2.944 6.281 17.863 1.00 40.72 89 ALA A CA 1
ATOM 662 C C . ALA A 1 89 ? 4.420 6.023 18.157 1.00 40.72 89 ALA A C 1
ATOM 664 O O . ALA A 1 89 ? 4.890 4.894 17.886 1.00 40.72 89 ALA A O 1
#

Sequence (89 aa):
MRFQLSALASIALLFSSAFAQTDSCPEGETQMCCENLLPDFNVGYYCATPDQSFPCQSSSPVLIAMCCKSYDLTPRGYTGSNCTLVESA

Solvent-accessible surface area (backbone atoms only — not comparable to full-atom values): 5524 Å² total; per-residue (Å²): 134,89,78,90,80,86,83,83,93,74,86,77,81,77,81,73,79,68,81,71,84,60,79,59,51,62,94,80,36,42,29,34,30,15,60,44,69,44,78,95,69,24,30,26,38,60,23,49,69,72,69,53,67,61,76,43,90,44,93,74,69,62,38,43,40,24,31,11,60,43,73,48,83,47,102,81,39,27,31,28,40,61,36,43,80,54,82,78,130

Organism: Coprinellus micaceus (NCBI:txid71717)

Radius of gyration: 21.96 Å; Cα contacts (8 Å, |Δi|>4): 164; chains: 1; bounding box: 38×27×82 Å

Foldseek 3Di:
DDDYDDDDDDPPPPPPPPPPLDQDDPPQWKKWWALDAPPVFRKGPRIDDIRDGPPPPDPPPRTFIWTANDWDQDPRGIMGGNIDGRDDD

Mean predicted aligned error: 12.4 Å

pLDDT: mean 74.85, std 17.14, range [39.0, 93.19]